Protein 4UYI (pdb70)

InterPro domains:
  IPR000210 BTB/POZ domain [PF00651] (684-789)
  IPR000210 BTB/POZ domain [PS50097] (691-764)
  IPR000210 BTB/POZ domain [SM00225] (691-794)
  IPR006642 Rad18, zinc finger UBZ4-type [PS51908] (293-323)
  IPR006642 Rad18, zinc finger UBZ4-type [PS51908] (333-361)
  IPR011333 SKP1/BTB/POZ domain superfamily [G3DSA:3.30.710.10] (665-796)
  IPR011333 SKP1/BTB/POZ domain superfamily [SSF54695] (678-788)
  IPR018574 Structure-specific endonuclease subunit Slx4, HTH domain [PF09494] (1754-1810)

CATH classification: 3.30.710.10

GO terms:
  GO:0005515 protein binding (F, IPI)
  GO:0072429 response to intra-S DNA damage checkpoint signaling (P, IMP)
  GO:0008047 enzyme activator activity (F, IDA)
  GO:0000781 chromosome, telomeric region (C, IDA)
  GO:0000785 chromatin (C, IDA)
  GO:0033557 Slx1-Slx4 complex (C, IDA)
  GO:0048476 Holliday junction resolvase complex (C, IDA)
  GO:0070522 ERCC4-ERCC1 complex (C, IDA)
  GO:0010792 DNA double-strand break processing involved in repair via single-strand annealing (P, IMP)
  GO:0006281 DNA repair (P, IMP)
  GO:0006289 nucleotide-excision repair (P, IMP)
  GO:0000724 double-strand break repair via homologous recombination (P, IMP)
  GO:0005654 nucleoplasm (C, TAS)
  GO:0033557 Slx1-Slx4 complex (C, TAS)
  GO:1904357 negative regulation of t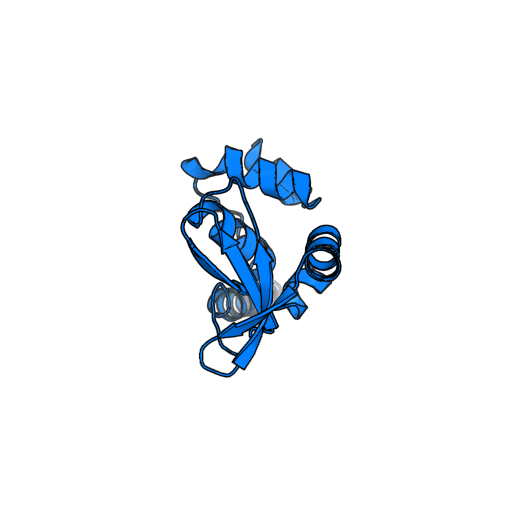elomere maintenance via telomere lengthening (P, IMP)
  GO:0090656 t-circle formation (P, IMP)
  GO:0061820 telomeric D-loop disassembly (P, IMP)
  GO:0005654 nucleoplasm (C, IDA)
  GO:0000228 nuclear chromosome (C, IDA)
  GO:0032206 positive regulation of telomere maintenance (P, IDA)

Organism: Homo sapiens (NCBI:txid9606)

Foldseek 3Di:
DVVVVVVVVVVVLVVQLVVLLVCWQPQVQFQEWEAEPVRDIGTDHLVLCVVQFVQVNVQQVVAWDWDADPNDIHTYHYDYPADPVLVSVLRSCSRRVDLPDDLVNLVVVLVVCVNGVVVVSVVSSVD

B-factor: mean 41.36, std 14.05, range [18.72, 96.84]

Solvent-accessible surface area: 7602 Å² total; per-residue (Å²): 171,139,171,121,67,71,37,175,71,108,96,70,100,33,102,83,53,64,96,89,20,69,51,9,46,41,82,122,139,26,64,0,4,2,46,4,106,81,42,94,38,5,49,0,15,67,152,17,0,161,67,107,1,100,72,2,18,92,49,0,89,104,103,15,85,71,15,116,46,139,69,100,114,17,36,48,0,100,16,39,144,15,47,21,56,0,1,101,27,4,4,53,18,3,13,14,54,70,77,65,39,63,117,79,30,30,92,50,0,22,72,12,0,113,124,7,46,16,71,104,4,16,103,40,18,128,122

Sequence (127 aa):
LYFQSMGRTLLSLGLLVADFGAMVNNPHLSDVQFQTDSGEVLYAHKFVLYARCPLLIQYVNNEGFSAIEDGVETQRVLLGDVSTEAARTFLHYLYTADTGLPPGLSSELSSLAHRFGVSELVHLCEQ

Secondary structure (DSSP, 8-state):
-HHHHHHHHHHHHHHHHHHHHTTTT--TT--EEEE-TTS-EEEE-HHHHHHH-HHHHHHHHHH-EEEEETTEEEEEEE--SS-HHHHHHHHHHHHH------GGGHHHHHHHHHHTT-HHHHHHHH-

Structure (mmCIF, N/CA/C/O backbone):
data_4UYI
#
_entry.id   4UYI
#
_cell.length_a   142.490
_cell.length_b   142.490
_cell.length_c   50.930
_cell.angle_alpha   90.00
_cell.angle_beta   90.00
_cell.angle_gamma   120.00
#
_symmetry.space_group_name_H-M   'H 3 2'
#
loop_
_entity.id
_entity.type
_entity.pdbx_description
1 polymer 'STRUCTURE-SPECIFIC ENDONUCLEASE SUBUNIT SLX4'
2 water water
#
loop_
_atom_site.group_PDB
_atom_site.id
_atom_site.type_symbol
_atom_site.label_atom_id
_atom_site.label_alt_id
_atom_site.label_comp_id
_atom_site.label_asym_id
_atom_site.label_entity_id
_atom_site.label_seq_id
_atom_site.pdbx_PDB_ins_code
_atom_site.Cartn_x
_atom_site.Cartn_y
_atom_site.Cartn_z
_atom_site.occupancy
_atom_site.B_iso_or_equiv
_atom_site.auth_seq_id
_atom_site.auth_comp_id
_atom_site.auth_asym_id
_atom_site.auth_atom_id
_atom_site.pdbx_PDB_model_num
ATOM 1 N N . LEU A 1 18 ? -9.885 78.233 -2.607 1.00 64.61 662 LEU A N 1
ATOM 2 C CA . LEU A 1 18 ? -10.085 77.530 -1.341 1.00 54.91 662 LEU A CA 1
ATOM 3 C C . LEU A 1 18 ? -8.846 77.622 -0.453 1.00 42.14 662 LEU A C 1
ATOM 4 O O . LEU A 1 18 ? -8.374 76.604 0.092 1.00 38.43 662 LEU A O 1
ATOM 19 N N . TYR A 1 19 ? -8.328 78.833 -0.308 1.00 37.83 663 TYR A N 1
ATOM 20 C CA . TYR A 1 19 ? -7.110 79.052 0.453 1.00 38.53 663 TYR A CA 1
ATOM 21 C C . TYR A 1 19 ? -7.158 78.444 1.852 1.00 38.45 663 TYR A C 1
ATOM 22 O O . TYR A 1 19 ? -6.224 77.760 2.252 1.00 31.76 663 TYR A O 1
ATOM 40 N N . PHE A 1 20 ? -8.227 78.689 2.603 1.00 27.34 664 PHE A N 1
ATOM 41 C CA . PHE A 1 20 ? -8.257 78.226 3.984 1.00 27.69 664 PHE A CA 1
ATOM 42 C C . PHE A 1 20 ? -8.328 76.710 4.080 1.00 28.91 664 PHE A C 1
ATOM 43 O O . PHE A 1 20 ? -7.696 76.118 4.958 1.00 27.34 664 PHE A O 1
ATOM 60 N N . GLN A 1 21 ? -9.083 76.069 3.204 1.00 27.94 665 GLN A N 1
ATOM 61 C CA . GLN A 1 21 ? -9.142 74.617 3.230 1.00 28.97 665 GLN A CA 1
ATOM 62 C C . GLN A 1 21 ? -7.772 74.070 2.858 1.00 30.17 665 GLN A C 1
ATOM 63 O O . GLN A 1 21 ? -7.268 73.132 3.486 1.00 32.87 665 GLN A O 1
ATOM 77 N N . SER A 1 22 ? -7.170 74.677 1.850 1.00 30.17 666 SER A N 1
ATOM 78 C CA . SER A 1 22 ? -5.909 74.215 1.306 1.00 36.64 666 SER A CA 1
ATOM 79 C C . SER A 1 22 ? -4.748 74.406 2.293 1.00 38.63 666 SER A C 1
ATOM 80 O O . SER A 1 22 ? -3.992 73.456 2.576 1.00 33.20 666 SER A O 1
ATOM 88 N N . MET A 1 23 ? -4.598 75.607 2.844 1.00 25.63 667 MET A N 1
ATOM 89 C CA . MET A 1 23 ? -3.554 75.832 3.856 1.00 25.34 667 MET A CA 1
ATOM 90 C C . MET A 1 23 ? -3.825 75.021 5.108 1.00 26.83 667 MET A C 1
ATOM 91 O O . MET A 1 23 ? -2.886 74.505 5.757 1.00 28.57 667 MET A O 1
ATOM 105 N N . GLY A 1 24 ? -5.101 74.859 5.460 1.00 24.92 668 GLY A N 1
ATOM 106 C CA . GLY A 1 24 ? -5.436 74.034 6.603 1.00 25.22 668 GLY A CA 1
ATOM 107 C C . GLY A 1 24 ? -4.969 72.587 6.453 1.00 29.43 668 GLY A C 1
ATOM 108 O O . GLY A 1 24 ? -4.357 72.000 7.383 1.00 25.77 668 GLY A O 1
ATOM 112 N N . ARG A 1 25 ? -5.285 71.998 5.304 1.00 29.34 669 ARG A N 1
ATOM 113 C CA . ARG A 1 25 ? -4.836 70.636 4.993 1.00 34.80 669 ARG A CA 1
ATOM 114 C C . ARG A 1 25 ? -3.307 70.537 5.016 1.00 31.89 669 ARG A C 1
ATOM 115 O O . ARG A 1 25 ? -2.739 69.577 5.568 1.00 31.65 669 ARG A O 1
ATOM 136 N N . THR A 1 26 ? -2.650 71.519 4.420 1.00 26.79 670 THR A N 1
ATOM 137 C CA . THR A 1 26 ? -1.186 71.598 4.397 1.00 35.37 670 THR A CA 1
ATOM 138 C C . THR A 1 26 ? -0.552 71.618 5.800 1.00 38.36 670 THR A C 1
ATOM 139 O O . THR A 1 26 ? 0.371 70.838 6.099 1.00 29.22 670 THR A O 1
ATOM 150 N N . LEU A 1 27 ? -1.034 72.502 6.668 1.00 25.97 671 LEU A N 1
ATOM 151 C CA . LEU A 1 27 ? -0.478 72.595 8.012 1.00 29.70 671 LEU A CA 1
ATOM 152 C C . LEU A 1 27 ? -0.798 71.343 8.792 1.00 29.44 671 LEU A C 1
ATOM 153 O O . LEU A 1 27 ? 0.010 70.870 9.599 1.00 30.28 671 LEU A O 1
ATOM 169 N N . LEU A 1 28 ? -1.973 70.771 8.556 1.00 24.34 672 LEU A N 1
ATOM 170 C CA . LEU A 1 28 ? -2.351 69.613 9.315 1.00 27.90 672 LEU A CA 1
ATOM 171 C C . LEU A 1 28 ? -1.454 68.411 8.949 1.00 32.19 672 LEU A C 1
ATOM 172 O O . LEU A 1 28 ? -0.956 67.684 9.832 1.00 29.57 672 LEU A O 1
ATOM 188 N N . SER A 1 29 ? -1.289 68.200 7.653 1.00 26.57 673 SER A N 1
ATOM 189 C CA . SER A 1 29 ? -0.397 67.135 7.168 1.00 24.96 673 SER A CA 1
ATOM 190 C C . SER A 1 29 ? 1.006 67.284 7.737 1.00 28.01 673 SER A C 1
ATOM 191 O O . SER A 1 29 ? 1.589 66.298 8.225 1.00 29.81 673 SER A O 1
ATOM 199 N N . LEU A 1 30 ? 1.544 68.507 7.708 1.00 25.34 674 LEU A N 1
ATOM 200 C CA . LEU A 1 30 ? 2.907 68.754 8.210 1.00 27.83 674 LEU A CA 1
ATOM 201 C C . LEU A 1 30 ? 2.983 68.503 9.720 1.00 33.45 674 LEU A C 1
ATOM 202 O O . LEU A 1 30 ? 3.963 67.929 10.244 1.00 27.76 674 LEU A O 1
ATOM 218 N N . GLY A 1 31 ? 1.930 68.873 10.437 1.00 27.30 675 GLY A N 1
ATOM 219 C CA . GLY A 1 31 ? 1.869 68.629 11.863 1.00 30.76 675 GLY A CA 1
ATOM 220 C C . GLY A 1 31 ? 1.892 67.138 12.191 1.00 34.07 675 GLY A C 1
ATOM 221 O O . GLY A 1 31 ? 2.500 66.706 13.164 1.00 30.41 675 GLY A O 1
ATOM 225 N N . LEU A 1 32 ? 1.189 66.345 11.405 1.00 28.59 676 LEU A N 1
ATOM 226 C CA . LEU A 1 32 ? 1.188 64.894 11.610 1.00 27.43 676 LEU A CA 1
ATOM 227 C C . LEU A 1 32 ? 2.595 64.327 11.350 1.00 27.40 676 LEU A C 1
ATOM 228 O O . LEU A 1 32 ? 3.086 63.472 12.089 1.00 28.06 676 LEU A O 1
ATOM 244 N N . LEU A 1 33 ? 3.217 64.813 10.293 1.00 25.93 677 LEU A N 1
ATOM 245 C CA . LEU A 1 33 ? 4.549 64.346 9.917 1.00 23.25 677 LEU A CA 1
ATOM 246 C C . LEU A 1 33 ? 5.521 64.594 11.056 1.00 32.12 677 LEU A C 1
ATOM 247 O O . LEU A 1 33 ? 6.283 63.686 11.432 1.00 26.11 677 LEU A O 1
ATOM 263 N N . VAL A 1 34 ? 5.497 65.797 11.634 1.00 26.31 678 VAL A N 1
ATOM 264 C CA . VAL A 1 34 ? 6.479 66.090 12.693 1.00 25.01 678 VAL A CA 1
ATOM 265 C C . VAL A 1 34 ? 6.205 65.331 13.966 1.00 25.70 678 VAL A C 1
ATOM 266 O O . VAL A 1 34 ? 7.147 64.979 14.693 1.00 27.96 678 VAL A O 1
ATOM 279 N N . ALA A 1 35 ? 4.934 65.070 14.260 1.00 26.60 679 ALA A N 1
ATOM 280 C CA . ALA A 1 35 ? 4.596 64.239 15.389 1.00 25.82 679 ALA A CA 1
ATOM 281 C C . ALA A 1 35 ? 5.042 62.795 15.142 1.00 26.40 679 ALA A C 1
ATOM 282 O O . ALA A 1 35 ? 5.523 62.133 16.052 1.00 25.42 679 ALA A O 1
ATOM 289 N N . ASP A 1 36 ? 4.866 62.316 13.922 1.00 22.97 680 ASP A N 1
ATOM 290 C CA . ASP A 1 36 ? 5.241 60.937 13.595 1.00 25.38 680 ASP A CA 1
ATOM 291 C C . ASP A 1 36 ? 6.752 60.738 13.736 1.00 26.74 680 ASP A C 1
ATOM 292 O O . ASP A 1 36 ? 7.194 59.745 14.326 1.00 26.28 680 ASP A O 1
ATOM 301 N N . PHE A 1 37 ? 7.547 61.676 13.217 1.00 23.79 681 PHE A N 1
ATOM 302 C CA . PHE A 1 37 ? 9.006 61.530 13.303 1.00 25.13 681 PHE A CA 1
ATOM 303 C C . PHE A 1 37 ? 9.505 61.827 14.719 1.00 31.03 681 PHE A C 1
ATOM 304 O O . PHE A 1 37 ? 10.518 61.260 15.172 1.00 26.42 681 PHE A O 1
ATOM 321 N N . GLY A 1 38 ? 8.771 62.669 15.448 1.00 27.09 682 GLY A N 1
ATOM 322 C CA . GLY A 1 38 ? 9.112 62.950 16.828 1.00 25.88 682 GLY A CA 1
ATOM 323 C C . GLY A 1 38 ? 9.042 61.705 17.685 1.00 24.92 682 GLY A C 1
ATOM 324 O O . GLY A 1 38 ? 9.841 61.528 18.614 1.00 26.56 682 GLY A O 1
ATOM 328 N N . ALA A 1 39 ? 8.126 60.812 17.347 1.00 22.43 683 ALA A N 1
ATOM 329 C CA . ALA A 1 39 ? 7.956 59.592 18.114 1.00 23.83 683 ALA A CA 1
ATOM 330 C C . ALA A 1 39 ? 9.146 58.652 17.894 1.00 28.58 683 ALA A C 1
ATOM 331 O O . ALA A 1 39 ? 9.248 57.652 18.584 1.00 26.52 683 ALA A O 1
ATOM 338 N N . MET A 1 40 ? 10.020 58.971 16.951 1.00 25.43 684 MET A N 1
ATOM 339 C CA . MET A 1 40 ? 11.179 58.106 16.664 1.00 26.87 684 MET A CA 1
ATOM 340 C C . MET A 1 40 ? 12.409 58.605 17.374 1.00 28.26 684 MET A C 1
ATOM 341 O O . MET A 1 40 ? 13.458 57.935 17.379 1.00 22.80 684 MET A O 1
ATOM 355 N N . VAL A 1 41 ? 12.314 59.775 18.009 1.00 22.16 685 VAL A N 1
ATOM 356 C CA . VAL A 1 41 ? 13.489 60.292 18.724 1.00 22.24 685 VAL A CA 1
ATOM 357 C C . VAL A 1 41 ? 13.803 59.384 19.936 1.00 21.22 685 VAL A C 1
ATOM 358 O O . VAL A 1 41 ? 12.938 59.098 20.777 1.00 23.98 685 VAL A O 1
ATOM 371 N N . ASN A 1 42 ? 15.042 58.918 19.982 1.00 25.87 686 ASN A N 1
ATOM 372 C CA . ASN A 1 42 ? 15.516 57.993 21.013 1.00 25.44 686 ASN A CA 1
ATOM 373 C C . ASN A 1 42 ? 14.706 56.727 21.058 1.00 26.50 686 ASN A C 1
ATOM 374 O O . ASN A 1 42 ? 14.533 56.122 22.119 1.00 29.28 686 ASN A O 1
ATOM 385 N N . ASN A 1 43 ? 14.207 56.320 19.896 1.00 23.77 687 ASN A N 1
ATOM 386 C CA . ASN A 1 43 ? 13.372 55.141 19.785 1.00 23.00 687 ASN A CA 1
ATOM 387 C C . ASN A 1 43 ? 14.245 53.997 19.259 1.00 23.92 687 ASN A C 1
ATOM 388 O O . ASN A 1 43 ? 14.817 54.115 18.167 1.00 22.74 687 ASN A O 1
ATOM 399 N N . PRO A 1 44 ? 14.405 52.930 20.057 1.00 28.88 688 PRO A N 1
ATOM 400 C CA . PRO A 1 44 ? 15.293 51.854 19.604 1.00 23.79 688 PRO A CA 1
ATOM 401 C C . PRO A 1 44 ? 14.776 51.062 18.404 1.00 24.18 688 PRO A C 1
ATOM 402 O O . PRO A 1 44 ? 15.558 50.355 17.727 1.00 22.44 688 PRO A O 1
ATOM 413 N N . HIS A 1 45 ? 13.496 51.198 18.086 1.00 25.48 689 HIS A N 1
ATOM 414 C CA . HIS A 1 45 ? 12.961 50.455 16.945 1.00 27.57 689 HIS A CA 1
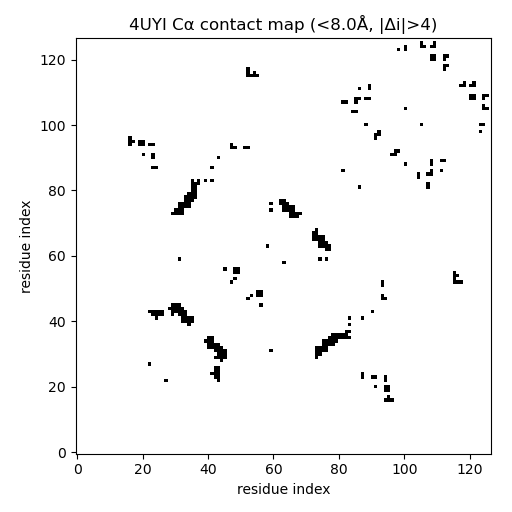ATOM 415 C C . HIS A 1 45 ? 13.547 50.946 15.617 1.00 27.61 689 HIS A C 1
ATOM 416 O O . HIS A 1 45 ? 13.573 52.151 15.331 1.00 23.50 689 HIS A O 1
ATOM 429 N N . LEU A 1 46 ? 14.059 49.998 14.825 1.00 24.01 690 LEU A N 1
ATOM 430 C CA . LEU A 1 46 ? 14.791 50.269 13.589 1.00 24.30 690 LEU A CA 1
ATOM 431 C C . LEU A 1 46 ? 16.059 51.143 13.766 1.00 21.36 690 LEU A C 1
ATOM 432 O O . LEU A 1 46 ? 16.630 51.592 12.773 1.00 23.56 690 LEU A O 1
ATOM 448 N N . SER A 1 47 ? 16.555 51.284 14.994 1.00 22.05 691 SER A N 1
ATOM 449 C CA . SER A 1 47 ? 17.7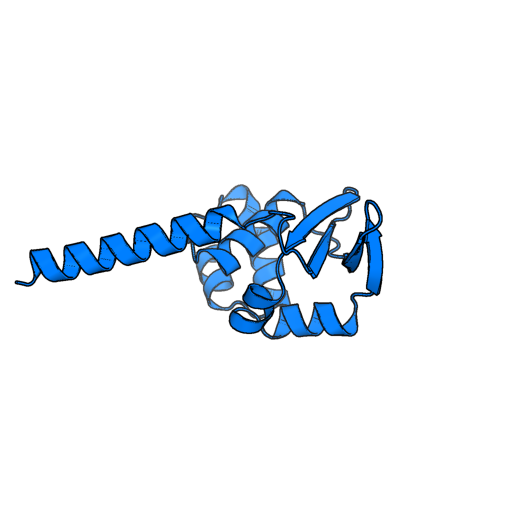61 52.062 15.250 1.00 22.04 691 SER A CA 1
ATOM 450 C C . SER A 1 47 ? 18.996 51.276 14.786 1.00 28.78 691 SER A C 1
ATOM 451 O O . SER A 1 47 ? 19.171 50.098 15.134 1.00 24.15 691 SER A O 1
ATOM 459 N N . ASP A 1 48 ? 19.816 51.942 14.000 1.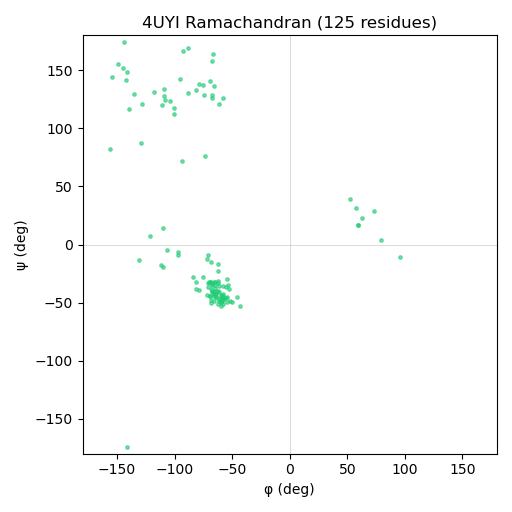00 23.56 692 ASP A N 1
ATOM 460 C CA . ASP A 1 48 ? 21.023 51.373 13.437 1.00 26.90 692 ASP A CA 1
ATOM 461 C C . ASP A 1 48 ? 22.250 52.180 13.866 1.00 26.85 692 ASP A C 1
ATOM 462 O O . ASP A 1 48 ? 23.373 51.963 13.366 1.00 23.53 692 ASP A O 1
ATOM 471 N N . VAL A 1 49 ? 22.034 53.119 14.769 1.00 21.52 693 VAL A N 1
ATOM 472 C CA . VAL A 1 49 ? 23.117 53.943 15.314 1.00 26.14 693 VAL A CA 1
ATOM 473 C C . VAL A 1 49 ? 22.697 54.429 16.691 1.00 24.39 693 VAL A C 1
ATOM 474 O O . VAL A 1 49 ? 21.522 54.631 16.980 1.00 23.47 693 VAL A O 1
ATOM 487 N N . GLN A 1 50 ? 23.648 54.531 17.603 1.00 24.99 694 GLN A N 1
ATOM 488 C CA . GLN A 1 50 ? 23.367 55.105 18.902 1.00 25.04 694 GLN A CA 1
ATOM 489 C C . GLN A 1 50 ? 24.567 55.888 19.406 1.00 26.45 694 GLN A C 1
ATOM 490 O O . GLN A 1 50 ? 25.721 55.643 19.009 1.00 29.80 694 GLN A O 1
ATOM 504 N N . PHE A 1 51 ? 24.243 56.876 20.225 1.00 27.83 695 PHE A N 1
ATOM 505 C CA . PHE A 1 51 ? 25.204 57.785 20.804 1.00 29.11 695 PHE A CA 1
ATOM 506 C C . PHE A 1 51 ? 25.353 57.506 22.289 1.00 25.64 695 PHE A C 1
ATOM 507 O O . PHE A 1 51 ? 24.372 57.442 23.026 1.00 29.80 695 PHE A O 1
ATOM 524 N N . GLN A 1 52 ? 26.596 57.332 22.724 1.00 36.02 696 GLN A N 1
ATOM 525 C CA . GLN A 1 52 ? 26.861 57.267 24.144 1.00 35.64 696 GLN A CA 1
ATOM 526 C C . GLN A 1 52 ? 27.466 58.547 24.669 1.00 22.22 696 GLN A C 1
ATOM 527 O O . GLN A 1 52 ? 28.518 59.001 24.205 1.00 29.88 696 GLN A O 1
ATOM 541 N N . THR A 1 53 ? 26.781 59.104 25.656 1.00 28.82 697 THR A N 1
ATOM 542 C CA . THR A 1 53 ? 27.213 60.334 26.290 1.00 31.98 697 THR A CA 1
ATOM 543 C C . THR A 1 53 ? 28.076 59.985 27.504 1.00 41.46 697 THR A C 1
ATOM 544 O O . THR A 1 53 ? 28.081 58.835 27.959 1.00 30.81 697 THR A O 1
ATOM 555 N N . ASP A 1 54 ? 28.771 60.989 28.026 1.00 40.86 698 ASP A N 1
ATOM 556 C CA . ASP A 1 54 ? 29.715 60.804 29.117 1.00 44.97 698 ASP A CA 1
ATOM 557 C C . ASP A 1 54 ? 29.055 60.291 30.388 1.00 41.21 698 ASP A C 1
ATOM 558 O O . ASP A 1 54 ? 29.715 59.681 31.220 1.00 46.90 698 ASP A O 1
ATOM 567 N N . SER A 1 55 ? 27.760 60.515 30.539 1.00 33.65 699 SER A N 1
ATOM 568 C CA . SER A 1 55 ? 27.021 59.976 31.678 1.00 39.60 699 SER A CA 1
ATOM 569 C C . SER A 1 55 ? 26.817 58.453 31.591 1.00 35.47 699 SER A C 1
ATOM 570 O O . SER A 1 55 ? 26.358 57.824 32.546 1.00 43.51 699 SER A O 1
ATOM 578 N N . GLY A 1 56 ? 27.098 57.890 30.417 1.00 36.69 700 GLY A N 1
ATOM 579 C CA . GLY A 1 56 ? 26.870 56.477 30.153 1.00 36.05 700 GLY A CA 1
ATOM 580 C C . GLY A 1 56 ? 25.538 56.223 29.476 1.00 35.58 700 GLY A C 1
ATOM 581 O O . GLY A 1 56 ? 25.258 55.122 29.008 1.00 28.79 700 GLY A O 1
ATOM 585 N N . GLU A 1 57 ? 24.695 57.252 29.431 1.00 31.70 701 GLU A N 1
ATOM 586 C CA . GLU A 1 57 ? 23.390 57.100 28.818 1.00 33.37 701 GLU A CA 1
ATOM 587 C C . GLU A 1 57 ? 23.550 56.934 27.312 1.00 27.19 701 GLU A C 1
ATOM 588 O O . GLU A 1 57 ? 24.407 57.566 26.689 1.00 30.57 701 GLU A O 1
ATOM 600 N N . VAL A 1 58 ? 22.728 56.054 26.743 1.00 32.51 702 VAL A N 1
ATOM 601 C CA . VAL A 1 58 ? 22.746 55.806 25.307 1.00 32.63 702 VAL A CA 1
ATOM 602 C C . VAL A 1 58 ? 21.475 56.381 24.671 1.00 29.21 702 VAL A C 1
ATOM 603 O O . VAL A 1 58 ? 20.362 56.229 25.196 1.00 33.93 702 VAL A O 1
ATOM 616 N N . LEU A 1 59 ? 21.682 57.086 23.569 1.00 27.89 703 LEU A N 1
ATOM 617 C CA . LEU A 1 59 ? 20.592 57.648 22.788 1.00 27.33 703 LEU A CA 1
ATOM 618 C C . LEU A 1 59 ? 20.477 56.925 21.436 1.00 24.55 703 LEU A C 1
ATOM 619 O O . LEU A 1 59 ? 21.420 56.921 20.637 1.00 31.25 703 LEU A O 1
ATOM 635 N N . TYR A 1 60 ? 19.318 56.322 21.188 1.00 25.91 704 TYR A N 1
ATOM 636 C CA . TYR A 1 60 ? 19.058 55.603 19.943 1.00 24.12 704 TYR A CA 1
ATOM 637 C C . TYR A 1 60 ? 18.811 56.581 18.840 1.00 28.27 704 TYR A C 1
ATOM 638 O O . TYR A 1 60 ? 18.099 57.579 19.057 1.00 26.82 704 TYR A O 1
ATOM 656 N N . ALA A 1 61 ? 19.388 56.315 17.674 1.00 21.78 705 ALA A N 1
ATOM 657 C CA . ALA A 1 61 ? 19.073 57.138 16.496 1.00 22.58 705 ALA A CA 1
ATOM 658 C C . ALA A 1 61 ? 18.987 56.293 15.239 1.00 29.62 705 ALA A C 1
ATOM 659 O O . ALA A 1 61 ? 19.070 55.050 15.288 1.00 24.13 705 ALA A O 1
ATOM 666 N N . HIS A 1 62 ? 18.825 56.971 14.108 1.00 22.64 706 HIS A N 1
ATOM 667 C CA . HIS A 1 62 ? 18.518 56.325 12.833 1.00 20.79 706 HIS A CA 1
ATOM 668 C C . HIS A 1 62 ? 19.290 56.982 11.759 1.00 27.06 706 HIS A C 1
ATOM 669 O O . HIS A 1 62 ? 19.110 58.168 11.519 1.00 22.29 706 HIS A O 1
ATOM 682 N N . LYS A 1 63 ? 20.187 56.235 11.111 1.00 19.49 707 LYS A N 1
ATOM 683 C CA . LYS A 1 63 ? 21.053 56.800 10.087 1.00 21.34 707 LYS A CA 1
ATOM 684 C C . LYS A 1 63 ? 20.277 57.533 8.997 1.00 20.24 707 LYS A C 1
ATOM 685 O O . LYS A 1 63 ? 20.778 58.494 8.455 1.00 23.13 707 LYS A O 1
ATOM 704 N N . PHE A 1 64 ? 19.094 57.032 8.659 1.00 20.17 708 PHE A N 1
ATOM 705 C CA . PHE A 1 64 ? 18.205 57.720 7.712 1.00 21.67 708 PHE A CA 1
ATOM 706 C C . PHE A 1 64 ? 18.148 59.236 7.998 1.00 20.82 708 PHE A C 1
ATOM 707 O O . PHE A 1 64 ? 18.373 60.066 7.105 1.00 22.97 708 PHE A O 1
ATOM 724 N N . VAL A 1 65 ? 17.843 59.593 9.242 1.00 24.29 709 VAL A N 1
ATOM 725 C CA . VAL A 1 65 ? 17.657 60.999 9.597 1.00 22.48 709 VAL A CA 1
ATOM 726 C C . VAL A 1 65 ? 18.964 61.743 9.538 1.00 23.97 709 VAL A C 1
ATOM 727 O O . VAL A 1 65 ? 19.075 62.846 8.967 1.00 24.50 709 VAL A O 1
ATOM 740 N N . LEU A 1 66 ? 19.995 61.107 10.094 1.00 25.69 710 LEU A N 1
ATOM 741 C CA . LEU A 1 66 ? 21.290 61.759 10.211 1.00 23.69 710 LEU A CA 1
ATOM 742 C C . LEU A 1 66 ? 21.904 62.062 8.847 1.00 23.56 710 LEU A C 1
ATOM 743 O O . LEU A 1 66 ? 22.443 63.163 8.634 1.00 26.48 710 LEU A O 1
ATOM 759 N N . TYR A 1 67 ? 21.798 61.101 7.916 1.00 22.47 711 TYR A N 1
ATOM 760 C CA . TYR A 1 67 ? 22.278 61.271 6.560 1.00 21.78 711 TYR A CA 1
ATOM 761 C C . TYR A 1 67 ? 21.486 62.376 5.845 1.00 25.03 711 TYR A C 1
ATOM 762 O O . TYR A 1 67 ? 22.066 63.241 5.197 1.00 27.42 711 TYR A O 1
ATOM 780 N N . ALA A 1 68 ? 20.168 62.339 5.996 1.00 23.82 712 ALA A N 1
ATOM 781 C CA . ALA A 1 68 ? 19.313 63.253 5.253 1.00 24.10 712 ALA A CA 1
ATOM 782 C C . ALA A 1 68 ? 19.485 64.685 5.749 1.00 25.71 712 ALA A C 1
ATOM 783 O O . ALA A 1 68 ? 19.344 65.624 4.953 1.00 25.90 712 ALA A O 1
ATOM 790 N N . ARG A 1 69 ? 19.771 64.840 7.046 1.00 26.17 713 ARG A N 1
ATOM 791 C CA . ARG A 1 69 ? 19.661 66.141 7.731 1.00 29.17 713 ARG A CA 1
ATOM 792 C C . ARG A 1 69 ? 21.005 66.747 8.109 1.00 35.24 713 ARG A C 1
ATOM 793 O O . ARG A 1 69 ? 21.121 67.947 8.336 1.00 27.42 713 ARG A O 1
ATOM 814 N N . CYS A 1 70 ? 22.053 65.943 8.171 1.00 25.31 714 CYS A N 1
ATOM 815 C CA . CYS A 1 70 ? 23.279 66.443 8.801 1.00 27.50 714 CYS A CA 1
ATOM 816 C C . CYS A 1 70 ? 24.536 65.710 8.330 1.00 34.03 714 CYS A C 1
ATOM 817 O O . CYS A 1 70 ? 25.051 64.798 9.006 1.00 29.55 714 CYS A O 1
ATOM 825 N N . PRO A 1 71 ? 25.055 66.124 7.174 1.00 32.14 715 PRO A N 1
ATOM 826 C CA . PRO A 1 71 ? 26.211 65.464 6.554 1.00 34.76 715 PRO A CA 1
ATOM 827 C C . PRO A 1 71 ? 27.424 65.315 7.480 1.00 30.71 715 PRO A C 1
ATOM 828 O O . PRO A 1 71 ? 28.092 64.281 7.427 1.00 34.84 715 PRO A O 1
ATOM 839 N N . LEU A 1 72 ? 27.705 66.316 8.312 1.00 35.08 716 LEU A N 1
ATOM 840 C CA . LEU A 1 72 ? 28.875 66.234 9.179 1.00 34.82 716 LEU A CA 1
ATOM 841 C C . LEU A 1 72 ? 28.659 65.206 10.278 1.00 38.72 716 LEU A C 1
ATOM 842 O O . LEU A 1 72 ? 29.601 64.524 10.700 1.00 33.08 716 LEU A O 1
ATOM 858 N N . LEU A 1 73 ? 27.422 65.071 10.731 1.00 30.44 717 LEU A N 1
ATOM 859 C CA . LEU A 1 73 ? 27.153 64.088 11.774 1.00 33.51 717 LEU A CA 1
ATOM 860 C C . LEU A 1 73 ? 27.222 62.665 11.239 1.00 32.44 717 LEU A C 1
ATOM 861 O O . LEU A 1 73 ? 27.810 61.784 11.904 1.00 29.03 717 LEU A O 1
ATOM 877 N N . ILE A 1 74 ? 26.652 62.393 10.063 1.00 27.74 718 ILE A N 1
ATOM 878 C CA . ILE A 1 74 ? 26.707 61.019 9.558 1.00 29.57 718 ILE A CA 1
ATOM 879 C C . ILE A 1 74 ? 28.171 60.693 9.186 1.00 35.80 718 ILE A C 1
ATOM 880 O O . ILE A 1 74 ? 28.632 59.559 9.363 1.00 26.67 718 ILE A O 1
ATOM 896 N N . GLN A 1 75 ? 28.930 61.690 8.738 1.00 31.04 719 GLN A N 1
ATOM 897 C CA . GLN A 1 75 ? 30.340 61.454 8.457 1.00 31.00 719 GLN A CA 1
ATOM 898 C C . GLN A 1 75 ? 31.074 61.021 9.743 1.00 34.35 719 GLN A C 1
ATOM 899 O O . GLN A 1 75 ? 31.828 60.041 9.738 1.00 33.38 719 GLN A O 1
ATOM 913 N N . TYR A 1 76 ? 30.841 61.747 10.836 1.00 34.23 720 TYR A N 1
ATOM 914 C CA . TYR A 1 76 ? 31.419 61.402 12.155 1.00 32.99 720 TYR A CA 1
ATOM 915 C C . TYR A 1 76 ? 31.004 59.981 12.605 1.00 38.51 720 TYR A C 1
ATOM 916 O O . TYR A 1 76 ? 31.837 59.175 13.033 1.00 31.99 720 TYR A O 1
ATOM 934 N N . VAL A 1 77 ? 29.714 59.681 12.508 1.00 30.80 721 VAL A N 1
ATOM 935 C CA . VAL A 1 77 ? 29.220 58.319 12.731 1.00 25.07 721 VAL A CA 1
ATOM 936 C C . VAL A 1 77 ? 29.991 57.276 11.945 1.00 27.27 721 VAL A C 1
ATOM 937 O O . VAL A 1 77 ? 30.407 56.253 12.502 1.00 29.63 721 VAL A O 1
ATOM 950 N N . ASN A 1 78 ? 30.174 57.492 10.651 1.00 32.36 722 ASN A N 1
ATOM 951 C CA . ASN A 1 78 ? 30.822 56.487 9.811 1.00 32.31 722 ASN A CA 1
ATOM 952 C C . ASN A 1 78 ? 32.317 56.369 10.115 1.00 33.11 722 ASN A C 1
ATOM 953 O O . ASN A 1 78 ? 32.889 55.280 10.074 1.00 37.33 722 ASN A O 1
ATOM 964 N N . ASN A 1 79 ? 32.944 57.495 10.420 1.00 30.59 723 ASN A N 1
ATOM 965 C CA . ASN A 1 79 ? 34.392 57.508 10.692 1.00 35.60 723 ASN A CA 1
ATOM 966 C C . ASN A 1 79 ? 34.783 57.093 12.104 1.00 35.35 723 ASN A C 1
ATOM 967 O O . ASN A 1 79 ? 35.814 56.453 12.288 1.00 39.90 723 ASN A O 1
ATOM 978 N N . GLU A 1 80 ? 33.994 57.491 13.099 1.00 34.66 724 GLU A N 1
ATOM 979 C CA . GLU A 1 80 ? 34.394 57.352 14.492 1.00 41.78 724 GLU A CA 1
ATOM 980 C C . GLU A 1 80 ? 33.555 56.335 15.224 1.00 41.30 724 GLU A C 1
ATOM 981 O O . GLU A 1 80 ? 33.949 55.870 16.280 1.00 35.06 724 GLU A O 1
ATOM 993 N N . GLY A 1 81 ? 32.403 55.990 14.667 1.00 34.41 725 GLY A N 1
ATOM 994 C CA . GLY A 1 81 ? 31.562 54.956 15.234 1.00 32.96 725 GLY A CA 1
ATOM 995 C C . GLY A 1 81 ? 32.214 53.586 15.160 1.00 32.92 725 GLY A C 1
ATOM 996 O O . GLY A 1 81 ? 33.158 53.362 14.392 1.00 34.05 725 GLY A O 1
ATOM 1000 N N . PHE A 1 82 ? 31.687 52.656 15.937 1.00 29.34 726 PHE A N 1
ATOM 1001 C CA . PHE A 1 82 ? 32.212 51.297 15.960 1.00 33.04 726 PHE A CA 1
ATOM 1002 C C . PHE A 1 82 ? 31.130 50.278 16.251 1.00 34.36 726 PHE A C 1
ATOM 1003 O O . PHE A 1 82 ? 30.127 50.576 16.900 1.00 29.28 726 PHE A O 1
ATOM 1020 N N . SER A 1 83 ? 31.352 49.045 15.818 1.00 31.47 727 SER A N 1
ATOM 1021 C CA . SER A 1 83 ? 30.365 47.992 16.043 1.00 31.70 727 SER A CA 1
ATOM 1022 C C . SER A 1 83 ? 30.203 47.680 17.510 1.00 36.93 727 SER A C 1
ATOM 1023 O O . SER A 1 83 ? 31.187 47.600 18.246 1.00 40.79 727 SER A O 1
ATOM 1031 N N . ALA A 1 84 ? 28.956 47.520 17.945 1.00 29.66 728 ALA A N 1
ATOM 1032 C CA . ALA A 1 84 ? 28.648 47.148 19.322 1.00 31.30 728 ALA A CA 1
ATOM 1033 C C . ALA A 1 84 ? 27.484 46.181 19.329 1.00 33.81 728 ALA A C 1
ATOM 1034 O O . ALA A 1 84 ? 26.615 46.252 18.457 1.00 34.54 728 ALA A O 1
ATOM 1041 N N . ILE A 1 85 ? 27.466 45.265 20.297 1.00 32.59 729 ILE A N 1
ATOM 1042 C CA . ILE A 1 85 ? 26.322 44.373 20.469 1.00 32.32 729 ILE A CA 1
ATOM 1043 C C . ILE A 1 85 ? 25.562 44.764 21.724 1.00 35.81 729 ILE A C 1
ATOM 1044 O O . ILE A 1 85 ? 26.125 44.826 22.808 1.00 36.15 729 ILE A O 1
ATOM 1060 N N . GLU A 1 86 ? 24.269 45.029 21.563 1.00 31.24 730 GLU A N 1
ATOM 1061 C CA . GLU A 1 86 ? 23.393 45.384 22.671 1.00 34.15 730 GLU A CA 1
ATOM 1062 C C . GLU A 1 86 ? 22.173 44.484 22.644 1.00 39.14 730 GLU A C 1
ATOM 1063 O O . GLU A 1 86 ? 21.443 44.425 21.648 1.00 38.03 730 GLU A O 1
ATOM 1075 N N . ASP A 1 87 ? 21.968 43.747 23.734 1.00 41.73 731 ASP A N 1
ATOM 1076 C CA . ASP A 1 87 ? 20.882 42.771 23.811 1.00 44.66 731 ASP A CA 1
ATOM 1077 C C . ASP A 1 87 ? 20.903 41.804 22.619 1.00 42.12 731 ASP A C 1
ATOM 1078 O O . ASP A 1 87 ? 19.859 41.421 22.077 1.00 40.73 731 ASP A O 1
ATOM 1087 N N . GLY A 1 88 ? 22.107 41.405 22.216 1.00 34.85 732 GLY A N 1
ATOM 1088 C CA . GLY A 1 88 ? 22.258 40.433 21.157 1.00 34.68 732 GLY A CA 1
ATOM 1089 C C . GLY A 1 88 ? 22.100 41.013 19.763 1.00 37.13 732 GLY A C 1
ATOM 1090 O O . GLY A 1 88 ? 22.147 40.270 18.788 1.00 35.19 732 GLY A O 1
ATOM 1094 N N . VAL A 1 89 ? 21.926 42.330 19.656 1.00 31.92 733 VAL A N 1
ATOM 1095 C CA . VAL A 1 89 ? 21.735 42.974 18.353 1.00 32.25 733 VAL A CA 1
ATOM 1096 C C . VAL A 1 89 ? 22.837 43.969 18.046 1.00 31.91 733 VAL A C 1
ATOM 1097 O O . VAL A 1 89 ? 23.184 44.809 18.879 1.00 29.24 733 VAL A O 1
ATOM 1110 N N . GLU A 1 90 ? 23.389 43.861 16.839 1.00 31.17 734 GLU A N 1
ATOM 1111 C CA . GLU A 1 90 ? 24.499 44.719 16.420 1.00 31.11 734 GLU A CA 1
ATOM 1112 C C . GLU A 1 90 ? 24.022 46.098 15.996 1.00 31.02 734 GLU A C 1
ATOM 1113 O O . GLU A 1 90 ? 22.982 46.238 15.338 1.00 29.89 734 GLU A O 1
ATOM 1125 N N . THR A 1 91 ? 24.776 47.103 16.413 1.00 26.42 735 THR A N 1
ATOM 1126 C CA . THR A 1 91 ? 24.555 48.478 16.013 1.00 28.68 735 THR A CA 1
ATOM 1127 C C . THR A 1 91 ? 25.891 49.221 15.849 1.00 33.44 735 THR A C 1
ATOM 1128 O O . THR A 1 91 ? 26.984 48.665 16.103 1.00 29.77 735 THR A O 1
ATOM 1139 N N . GLN A 1 92 ? 25.811 50.464 15.376 1.00 27.17 736 GLN A N 1
ATOM 1140 C CA . GLN A 1 92 ? 26.966 51.339 15.320 1.00 28.31 736 GLN A CA 1
ATOM 1141 C C . GLN A 1 92 ? 26.886 52.287 16.507 1.00 33.71 736 GLN A C 1
ATOM 1142 O O . GLN A 1 92 ? 25.964 53.115 16.596 1.00 28.62 736 GLN A O 1
ATOM 1156 N N . ARG A 1 93 ? 27.823 52.133 17.451 1.00 24.99 737 ARG A N 1
ATOM 1157 C CA . ARG A 1 93 ? 27.876 53.015 18.624 1.00 27.17 737 ARG A CA 1
ATOM 1158 C C . ARG A 1 93 ? 28.867 54.125 18.354 1.00 23.77 737 ARG A C 1
ATOM 1159 O O . ARG A 1 93 ? 29.910 53.900 17.717 1.00 29.28 737 ARG A O 1
ATOM 1180 N N . VAL A 1 94 ? 28.533 55.319 18.831 1.00 25.31 738 VAL A N 1
ATOM 1181 C CA . VAL A 1 94 ? 29.354 56.495 18.615 1.00 27.19 738 VAL A CA 1
ATOM 1182 C C . VAL A 1 94 ? 29.450 57.223 19.939 1.00 25.64 738 VAL A C 1
ATOM 1183 O O . VAL A 1 94 ? 28.439 57.477 20.612 1.00 27.65 738 VAL A O 1
ATOM 1196 N N . LEU A 1 95 ? 30.676 57.545 20.347 1.00 30.35 739 LEU A N 1
ATOM 1197 C CA . LEU A 1 95 ? 30.872 58.294 21.573 1.00 27.37 739 LEU A CA 1
ATOM 1198 C C . LEU A 1 95 ? 30.640 59.767 21.261 1.00 30.50 739 LEU A C 1
ATOM 1199 O O . LEU A 1 95 ? 31.137 60.273 20.269 1.00 36.78 739 LEU A O 1
ATOM 1215 N N . LEU A 1 96 ? 29.861 60.424 22.106 1.00 34.60 740 LEU A N 1
ATOM 1216 C CA . LEU A 1 96 ? 29.515 61.829 21.928 1.00 38.03 740 LEU A CA 1
ATOM 1217 C C . LEU A 1 96 ? 29.820 62.548 23.246 1.00 32.64 740 LEU A C 1
ATOM 1218 O O . LEU A 1 96 ? 28.963 62.662 24.121 1.00 43.39 740 LEU A O 1
ATOM 1234 N N . GLY A 1 97 ? 31.058 62.992 23.395 1.00 43.15 741 GLY A N 1
ATOM 1235 C CA . GLY A 1 97 ? 31.547 63.443 24.689 1.00 44.32 741 GLY A CA 1
ATOM 1236 C C . GLY A 1 97 ? 31.290 64.911 24.955 1.00 54.21 741 GLY A C 1
ATOM 1237 O O . GLY A 1 97 ? 30.879 65.652 24.064 1.00 51.58 741 GLY A O 1
ATOM 1241 N N . ASP A 1 98 ? 31.517 65.319 26.198 1.00 49.73 742 ASP A N 1
ATOM 1242 C CA . ASP A 1 98 ? 31.459 66.727 26.588 1.00 58.90 742 ASP A CA 1
ATOM 1243 C C . ASP A 1 98 ? 30.068 67.364 26.419 1.00 52.59 742 ASP A C 1
ATOM 1244 O O . ASP A 1 98 ? 29.949 68.576 26.338 1.00 51.84 742 ASP A O 1
ATOM 1253 N N . VAL A 1 99 ? 29.011 66.559 26.408 1.00 48.84 743 VAL A N 1
ATOM 1254 C CA . VAL A 1 99 ? 27.673 67.117 26.276 1.00 45.44 743 VAL A CA 1
ATOM 1255 C C . VAL A 1 99 ? 26.691 66.362 27.143 1.00 40.87 743 VAL A C 1
ATOM 1256 O O . VAL A 1 99 ? 26.767 65.141 27.292 1.00 43.72 743 VAL A O 1
ATOM 1269 N N . SER A 1 100 ? 25.761 67.089 27.737 1.00 39.92 744 SER A N 1
ATOM 1270 C CA . SER A 1 100 ? 24.752 66.435 28.547 1.00 35.45 744 SER A CA 1
ATOM 1271 C C . SER A 1 100 ? 23.863 65.596 27.653 1.00 42.26 744 SER A C 1
ATOM 1272 O O . SER A 1 100 ? 23.754 65.822 26.446 1.00 40.59 744 SER A O 1
ATOM 1280 N N . THR A 1 101 ? 23.219 64.621 28.264 1.00 37.88 745 THR A N 1
ATOM 1281 C CA . THR A 1 101 ? 22.355 63.747 27.520 1.00 41.69 745 THR A CA 1
ATOM 1282 C C . THR A 1 101 ? 21.159 64.568 27.045 1.00 50.83 745 THR A C 1
ATOM 1283 O O . THR A 1 101 ? 20.646 64.328 25.955 1.00 34.85 745 THR A O 1
ATOM 1294 N N . GLU A 1 102 ? 20.738 65.547 27.852 1.00 36.49 746 GLU A N 1
ATOM 1295 C CA . GLU A 1 102 ? 19.532 66.329 27.547 1.00 38.26 746 GLU A CA 1
ATOM 1296 C C . GLU A 1 102 ? 19.795 67.181 26.315 1.00 33.63 746 GLU A C 1
ATOM 1297 O O . GLU A 1 102 ? 18.946 67.302 25.442 1.00 40.17 746 GLU A O 1
ATOM 1301 N N . ALA A 1 103 ? 20.979 67.756 26.236 1.00 33.21 747 ALA A N 1
ATOM 1302 C CA . ALA A 1 103 ? 21.384 68.534 25.079 1.00 35.05 747 ALA A CA 1
ATOM 1303 C C . ALA A 1 103 ? 21.511 67.666 23.828 1.00 48.90 747 ALA A C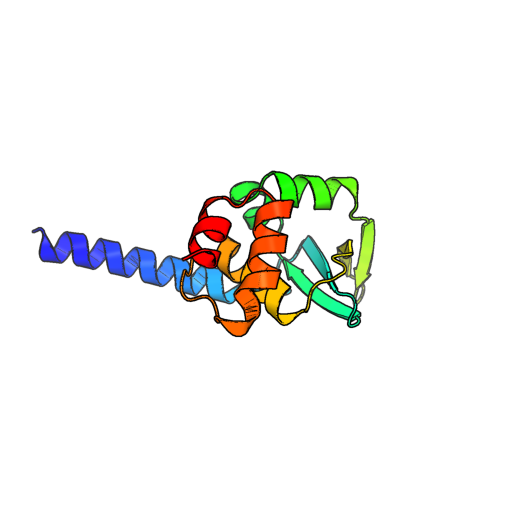 1
ATOM 1304 O O . ALA A 1 103 ? 21.076 68.062 22.748 1.00 31.21 747 ALA A O 1
ATOM 1311 N N . ALA A 1 104 ? 22.136 66.500 23.963 1.00 34.25 748 ALA A N 1
ATOM 1312 C CA . ALA A 1 104 ? 22.226 65.56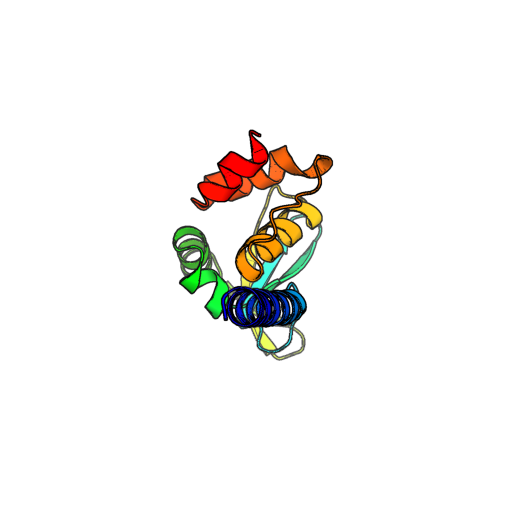8 22.831 1.00 34.16 748 ALA A CA 1
ATOM 1313 C C . ALA A 1 104 ? 20.837 65.170 22.348 1.00 27.89 748 ALA A C 1
ATOM 1314 O O . ALA A 1 104 ? 20.580 65.108 21.142 1.00 35.59 748 ALA A O 1
ATOM 1321 N N . ARG A 1 105 ? 19.935 64.891 23.280 1.00 27.07 749 ARG A N 1
ATOM 1322 C CA . ARG A 1 105 ? 18.614 64.434 22.931 1.00 26.62 749 ARG A CA 1
ATOM 1323 C C . ARG A 1 105 ? 17.856 65.528 22.195 1.00 39.30 749 ARG A C 1
ATOM 1324 O O . ARG A 1 105 ? 17.151 65.269 21.239 1.00 26.84 749 ARG A O 1
ATOM 1345 N N . THR A 1 106 ? 18.008 66.756 22.660 1.00 35.11 750 THR A N 1
ATOM 1346 C CA . THR A 1 106 ? 17.377 67.908 22.027 1.00 30.34 750 THR A CA 1
ATOM 1347 C C . THR A 1 106 ? 17.871 68.166 20.618 1.00 26.84 750 THR A C 1
ATOM 1348 O O . THR A 1 106 ? 17.072 68.535 19.742 1.00 32.20 750 THR A O 1
ATOM 1359 N N . PHE A 1 107 ? 19.177 68.012 20.402 1.00 24.65 751 PHE A N 1
ATOM 1360 C CA . PHE A 1 107 ? 19.805 68.114 19.098 1.00 27.56 751 PHE A CA 1
ATOM 1361 C C . PHE A 1 107 ? 19.202 67.078 18.136 1.00 30.42 751 PHE A C 1
ATOM 1362 O O . PHE A 1 107 ? 18.810 67.415 17.003 1.00 26.55 751 PHE A O 1
ATOM 1379 N N . LEU A 1 108 ? 19.093 65.832 18.591 1.00 26.37 752 LEU A N 1
ATOM 1380 C CA . LEU A 1 108 ? 18.444 64.813 17.755 1.00 26.27 752 LEU A CA 1
ATOM 1381 C C . LEU A 1 108 ? 16.993 65.173 17.478 1.00 23.19 752 LEU A C 1
ATOM 1382 O O . LEU A 1 108 ? 16.516 65.013 16.326 1.00 24.79 752 LEU A O 1
ATOM 1398 N N . HIS A 1 109 ? 16.293 65.678 18.495 1.00 27.42 753 HIS A N 1
ATOM 1399 C CA . HIS A 1 109 ? 14.901 66.078 18.328 1.00 28.83 753 HIS A CA 1
ATOM 1400 C C . HIS A 1 109 ? 14.785 67.115 17.215 1.00 28.92 753 HIS A C 1
ATOM 1401 O O . HIS A 1 109 ? 13.873 67.027 16.375 1.00 27.91 753 HIS A O 1
ATOM 1414 N N . TYR A 1 110 ? 15.666 68.105 17.222 1.00 27.30 754 TYR A N 1
ATOM 1415 C CA . TYR A 1 110 ? 15.701 69.072 16.112 1.00 31.46 754 TYR A CA 1
ATOM 1416 C C . TYR A 1 110 ? 15.935 68.405 14.724 1.00 34.89 754 TYR A C 1
ATOM 1417 O O . TYR A 1 110 ? 15.280 68.747 13.734 1.00 26.82 754 TYR A O 1
ATOM 1435 N N . LEU A 1 111 ? 16.841 67.440 14.628 1.00 24.91 755 LEU A N 1
ATOM 1436 C CA . LEU A 1 111 ? 17.087 66.809 13.335 1.00 23.71 755 LEU A CA 1
ATOM 1437 C C . LEU A 1 111 ? 15.847 66.034 12.890 1.00 18.72 755 LEU A C 1
ATOM 1438 O O . LEU A 1 111 ? 15.572 65.946 11.684 1.00 23.74 755 LEU A O 1
ATOM 1454 N N . TYR A 1 112 ? 15.095 65.491 13.840 1.00 23.19 756 TYR A N 1
ATOM 1455 C CA . TYR A 1 112 ? 13.962 64.649 13.494 1.00 27.08 756 TYR A CA 1
ATOM 1456 C C . TYR A 1 112 ? 12.718 65.451 13.212 1.00 27.45 756 TYR A C 1
ATOM 1457 O O . TYR A 1 112 ? 11.877 64.989 12.461 1.00 22.67 756 TYR A O 1
ATOM 1475 N N . THR A 1 113 ? 12.594 66.645 13.822 1.00 22.52 757 THR A N 1
ATOM 1476 C CA . THR A 1 113 ? 11.282 67.340 13.849 1.00 23.69 757 THR A CA 1
ATOM 1477 C C . THR A 1 113 ? 11.321 68.810 13.429 1.00 27.94 757 THR A C 1
ATOM 1478 O O . THR A 1 113 ? 10.254 69.391 13.186 1.00 27.78 757 THR A O 1
ATOM 1489 N N . ALA A 1 114 ? 12.523 69.368 13.362 1.00 25.05 758 ALA A N 1
ATOM 1490 C CA . ALA A 1 114 ? 12.780 70.810 13.108 1.00 32.89 758 ALA A CA 1
ATOM 1491 C C . ALA A 1 114 ? 12.143 71.732 14.153 1.00 34.13 758 ALA A C 1
ATOM 1492 O O . ALA A 1 114 ? 12.015 72.954 13.933 1.00 32.11 758 ALA A O 1
ATOM 1499 N N . ASP A 1 115 ? 11.764 71.167 15.289 1.00 33.37 759 ASP A N 1
ATOM 1500 C CA . ASP A 1 115 ? 11.161 71.947 16.396 1.00 35.57 759 ASP A CA 1
ATOM 1501 C C . ASP A 1 115 ? 12.096 73.057 16.848 1.00 37.38 759 ASP A C 1
ATOM 1502 O O . ASP A 1 115 ? 13.258 72.814 17.154 1.00 33.51 759 ASP A O 1
ATOM 1511 N N . THR A 1 116 ? 11.613 74.299 16.869 1.00 36.72 760 THR A N 1
ATOM 1512 C CA . THR A 1 116 ? 12.490 75.426 17.191 1.00 35.39 760 THR A CA 1
ATOM 1513 C C . THR A 1 116 ? 12.402 75.838 18.666 1.00 39.41 760 THR A C 1
ATOM 1514 O O . THR A 1 116 ? 13.177 76.692 19.119 1.00 39.70 760 THR A O 1
ATOM 1525 N N . GLY A 1 117 ? 11.446 75.266 19.386 1.00 41.61 761 GLY A N 1
ATOM 1526 C CA . GLY A 1 117 ? 11.279 75.526 20.807 1.00 54.25 761 GLY A CA 1
ATOM 1527 C C . GLY A 1 117 ? 12.345 74.866 21.670 1.00 52.56 761 GLY A C 1
ATOM 1528 O O . GLY A 1 117 ? 12.083 73.863 22.328 1.00 64.63 761 GLY A O 1
ATOM 1532 N N . LEU A 1 118 ? 13.541 75.442 21.673 1.00 58.14 762 LEU A N 1
ATOM 1533 C CA . LEU A 1 118 ? 14.687 74.872 22.376 1.00 64.74 762 LEU A CA 1
ATOM 1534 C C . LEU A 1 118 ? 14.755 75.356 23.835 1.00 70.09 762 LEU A C 1
ATOM 1535 O O . LEU A 1 118 ? 14.643 76.552 24.091 1.00 73.55 762 LEU A O 1
ATOM 1551 N N . PRO A 1 119 ? 14.921 74.427 24.805 1.00 71.52 763 PRO A N 1
ATOM 1552 C CA . PRO A 1 119 ? 14.981 74.891 26.203 1.00 62.41 763 PRO A CA 1
ATOM 1553 C C . PRO A 1 119 ? 16.156 75.844 26.447 1.00 71.94 763 PRO A C 1
ATOM 1554 O O . PRO A 1 119 ? 17.300 75.458 26.199 1.00 63.05 763 PRO A O 1
ATOM 1565 N N . PRO A 1 120 ? 15.880 77.086 26.904 1.00 85.18 764 PRO A N 1
ATOM 1566 C CA . PRO A 1 120 ? 16.945 78.101 27.015 1.00 80.70 764 PRO A CA 1
ATOM 1567 C C . PRO A 1 120 ? 18.151 77.654 27.846 1.00 72.78 764 PRO A C 1
ATOM 1568 O O . PRO A 1 120 ? 19.272 78.112 27.581 1.00 64.99 764 PRO A O 1
ATOM 1579 N N . GLY A 1 121 ? 17.925 76.774 28.824 1.00 65.43 765 GLY A N 1
ATOM 1580 C CA . GLY A 1 121 ? 19.006 76.259 29.644 1.00 58.61 765 GLY A CA 1
ATOM 1581 C C . GLY A 1 121 ? 20.054 75.472 28.867 1.00 64.08 765 GLY A C 1
ATOM 1582 O O . GLY A 1 121 ? 21.163 75.256 29.359 1.00 63.19 765 GLY A O 1
ATOM 1586 N N . LEU A 1 122 ? 19.712 75.060 27.647 1.00 61.02 766 LEU A N 1
ATOM 1587 C CA . LEU A 1 122 ? 20.553 74.152 26.861 1.00 58.12 766 LEU A CA 1
ATOM 1588 C C . LEU A 1 122 ? 21.269 74.843 25.712 1.00 54.39 766 LEU A C 1
ATOM 1589 O O . LEU A 1 122 ? 22.081 74.226 25.022 1.00 58.19 766 LEU A O 1
ATOM 1605 N N . SER A 1 123 ? 20.983 76.125 25.512 1.00 54.00 767 SER A N 1
ATOM 1606 C CA . SER A 1 123 ? 21.400 76.814 24.292 1.00 39.59 767 SER A CA 1
ATOM 1607 C C . SER A 1 123 ? 22.901 76.781 24.053 1.00 47.59 767 SER A C 1
ATOM 1608 O O . SER A 1 123 ? 23.365 76.703 22.908 1.00 51.06 767 SER A O 1
ATOM 1616 N N . SER A 1 124 ? 23.675 76.844 25.128 1.00 51.40 768 SER A N 1
ATOM 1617 C CA . SER A 1 124 ? 25.116 76.849 24.988 1.00 49.22 768 SER A CA 1
ATOM 1618 C C . SER A 1 124 ? 25.624 75.517 24.431 1.00 45.57 768 SER A C 1
ATOM 1619 O O . SER A 1 124 ? 26.434 75.479 23.505 1.00 49.23 768 SER A O 1
ATOM 1627 N N . GLU A 1 125 ? 25.154 74.434 25.027 1.00 47.33 769 GLU A N 1
ATOM 1628 C CA . GLU A 1 125 ? 25.476 73.091 24.556 1.00 55.87 769 GLU A CA 1
ATOM 1629 C C . GLU A 1 125 ? 25.013 72.869 23.118 1.00 44.50 769 GLU A C 1
ATOM 1630 O O . GLU A 1 125 ? 25.797 72.464 22.260 1.00 50.96 769 GLU A O 1
ATOM 1642 N N . LEU A 1 126 ? 23.736 73.153 22.871 1.00 47.28 770 LEU A N 1
ATOM 1643 C CA . LEU A 1 126 ? 23.158 72.993 21.545 1.00 39.88 770 LEU A CA 1
ATOM 1644 C C . LEU A 1 126 ? 23.967 73.751 20.543 1.00 41.87 770 LEU A C 1
ATOM 1645 O O . LEU A 1 126 ? 24.294 73.230 19.474 1.00 44.64 770 LEU A O 1
ATOM 1661 N N . SER A 1 127 ? 24.334 74.986 20.884 1.00 42.40 771 SER A N 1
ATOM 1662 C CA . SER A 1 127 ? 25.061 75.781 19.919 1.00 39.23 771 SER A CA 1
ATOM 1663 C C . SER A 1 127 ? 26.405 75.146 19.653 1.00 40.41 771 SER A C 1
ATOM 1664 O O . SER A 1 127 ? 26.936 75.226 18.541 1.00 51.57 771 SER A O 1
ATOM 1672 N N . SER A 1 128 ? 26.964 74.495 20.671 1.00 47.13 772 SER A N 1
ATOM 1673 C CA . SER A 1 128 ? 28.246 73.844 20.475 1.00 44.69 772 SER A CA 1
ATOM 1674 C C . SER A 1 128 ? 28.083 72.633 19.547 1.00 41.44 772 SER A C 1
ATOM 1675 O O . SER A 1 128 ? 28.887 72.428 18.626 1.00 44.18 772 SER A O 1
ATOM 1683 N N . LEU A 1 129 ? 27.035 71.850 19.789 1.00 42.54 773 LEU A N 1
ATOM 1684 C CA . LEU A 1 129 ? 26.690 70.728 18.913 1.00 45.43 773 LEU A CA 1
ATOM 1685 C C . LEU A 1 129 ? 26.407 71.200 17.503 1.00 43.83 773 LEU A C 1
ATOM 1686 O O . LEU A 1 129 ? 26.927 70.641 16.522 1.00 43.40 773 LEU A O 1
ATOM 1702 N N . ALA A 1 130 ? 25.563 72.225 17.407 1.00 42.20 774 ALA A N 1
ATOM 1703 C CA . ALA A 1 130 ? 25.155 72.753 16.117 1.00 38.72 774 ALA A CA 1
ATOM 1704 C C . ALA A 1 130 ? 26.361 73.190 15.337 1.00 44.11 774 ALA A C 1
ATOM 1705 O O . ALA A 1 130 ? 26.482 72.905 14.141 1.00 39.53 774 ALA A O 1
ATOM 1712 N N . HIS A 1 131 ? 27.267 73.883 16.024 1.00 53.97 775 HIS A N 1
ATOM 1713 C CA . HIS A 1 131 ? 28.514 74.319 15.411 1.00 45.55 775 HIS A CA 1
ATOM 1714 C C . HIS A 1 131 ? 29.360 73.149 14.942 1.00 43.04 775 HIS A C 1
ATOM 1715 O O . HIS A 1 131 ? 29.869 73.155 13.822 1.00 45.86 775 HIS A O 1
ATOM 1728 N N . ARG A 1 132 ? 29.545 72.159 15.809 1.00 47.66 776 ARG A N 1
ATOM 1729 C CA . ARG A 1 132 ? 30.443 71.061 15.486 1.00 40.70 776 ARG A CA 1
ATOM 1730 C C . ARG A 1 132 ? 29.957 70.313 14.237 1.00 42.16 776 ARG A C 1
ATOM 1731 O O . ARG A 1 132 ? 30.758 69.884 13.396 1.00 42.41 776 ARG A O 1
ATOM 1752 N N . PHE A 1 133 ? 28.643 70.205 14.082 1.00 48.20 777 PHE A N 1
ATOM 1753 C CA . PHE A 1 133 ? 28.088 69.408 12.986 1.00 43.92 777 PHE A CA 1
ATOM 1754 C C . PHE A 1 133 ? 27.404 70.225 11.896 1.00 45.13 777 PHE A C 1
ATOM 1755 O O . PHE A 1 133 ? 26.697 69.685 11.053 1.00 42.08 777 PHE A O 1
ATOM 1772 N N . GLY A 1 134 ? 27.641 71.534 11.895 1.00 50.56 778 GLY A N 1
ATOM 1773 C CA . GLY A 1 134 ? 27.272 72.360 10.759 1.00 35.99 778 GLY A CA 1
ATOM 1774 C C . GLY A 1 134 ? 25.793 72.636 10.594 1.00 40.28 778 GLY A C 1
ATOM 1775 O O . GLY A 1 134 ? 25.328 72.835 9.475 1.00 54.70 778 GLY A O 1
ATOM 1779 N N . VAL A 1 135 ? 25.050 72.657 11.692 1.00 36.18 779 VAL A N 1
ATOM 1780 C CA . VAL A 1 135 ? 23.610 72.880 11.621 1.00 41.78 779 VAL A CA 1
ATOM 1781 C C . VAL A 1 135 ? 23.316 74.381 11.796 1.00 42.62 779 VAL A C 1
ATOM 1782 O O . VAL A 1 135 ? 22.805 74.825 12.835 1.00 47.73 779 VAL A O 1
ATOM 1795 N N . SER A 1 136 ? 23.654 75.141 10.754 1.00 50.33 780 SER A N 1
ATOM 1796 C CA . SER A 1 136 ? 23.642 76.613 10.770 1.00 46.69 780 SER A CA 1
ATOM 1797 C C . SER A 1 136 ? 22.389 77.172 11.388 1.00 53.82 780 SER A C 1
ATOM 1798 O O . SER A 1 136 ? 22.415 78.088 12.209 1.00 53.44 780 SER A O 1
ATOM 1806 N N . GLU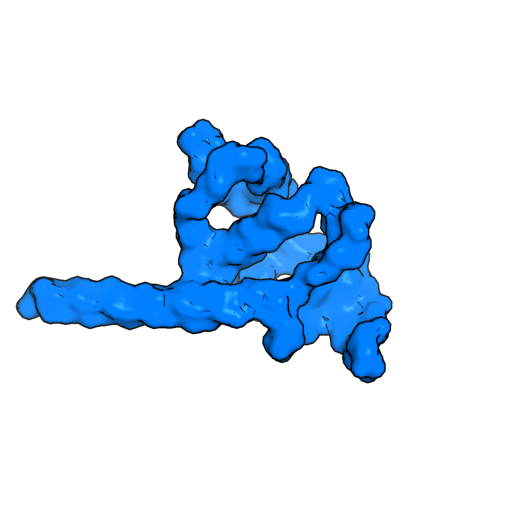 A 1 137 ? 21.275 76.595 10.975 1.00 48.00 781 GLU A N 1
ATOM 1807 C CA . GLU A 1 137 ? 19.987 77.086 11.374 1.00 42.45 781 GLU A CA 1
ATOM 1808 C C . GLU A 1 137 ? 19.820 76.974 12.881 1.00 50.23 781 GLU A C 1
ATOM 1809 O O . GLU A 1 137 ? 19.137 77.795 13.502 1.00 45.98 781 GLU A O 1
ATOM 1821 N N . LEU A 1 138 ? 20.453 75.966 13.483 1.00 44.79 782 LEU A N 1
ATOM 1822 C CA . LEU A 1 138 ? 20.295 75.755 14.916 1.00 41.58 782 LEU A CA 1
ATOM 1823 C C . LEU A 1 138 ? 21.222 76.702 15.691 1.00 38.95 782 LEU A C 1
ATOM 1824 O O . LEU A 1 138 ? 20.916 77.107 16.808 1.00 42.11 782 LEU A O 1
ATOM 1840 N N . VAL A 1 139 ? 22.369 77.016 15.105 1.00 42.69 783 VAL A N 1
ATOM 1841 C CA . VAL A 1 139 ? 23.231 78.047 15.668 1.00 54.15 783 VAL A CA 1
ATOM 1842 C C . VAL A 1 139 ? 22.422 79.331 15.828 1.00 54.26 783 VAL A C 1
ATOM 1843 O O . VAL A 1 139 ? 22.386 79.913 16.911 1.00 52.40 783 VAL A O 1
ATOM 1856 N N . HIS A 1 140 ? 21.731 79.728 14.760 1.00 49.82 784 HIS A N 1
ATOM 1857 C CA . HIS A 1 140 ? 20.936 80.956 14.775 1.00 51.63 784 HIS A CA 1
ATOM 1858 C C . HIS A 1 140 ? 19.862 80.902 15.838 1.00 56.65 784 HIS A C 1
ATOM 1859 O O . HIS A 1 140 ? 19.681 81.863 16.585 1.00 59.95 784 HIS A O 1
ATOM 1872 N N . LEU A 1 141 ? 19.154 79.784 15.938 1.00 43.67 785 LEU A N 1
ATOM 1873 C CA . LEU A 1 141 ? 18.160 79.644 16.996 1.00 41.75 785 LEU A CA 1
ATOM 1874 C C . LEU A 1 141 ? 18.757 79.880 18.376 1.00 54.60 785 LEU A C 1
ATOM 1875 O O . LEU A 1 141 ? 18.096 80.443 19.250 1.00 57.99 785 LEU A O 1
ATOM 1891 N N . CYS A 1 142 ? 20.003 79.446 18.564 1.00 51.25 786 CYS A N 1
ATOM 1892 C CA . CYS A 1 142 ? 20.633 79.482 19.879 1.00 52.15 786 CYS A CA 1
ATOM 1893 C C . CYS A 1 142 ? 21.138 80.894 20.219 1.00 62.67 786 CYS A C 1
ATOM 1894 O O . CYS A 1 142 ? 21.017 81.336 21.367 1.00 64.88 786 CYS A O 1
ATOM 1902 N N . GLU A 1 143 ? 21.692 81.587 19.221 1.00 47.66 787 GLU A N 1
ATOM 1903 C CA . GLU A 1 143 ? 22.144 82.973 19.389 1.00 57.58 787 GLU A CA 1
ATOM 1904 C C . GLU A 1 143 ? 20.962 83.886 19.732 1.00 64.03 787 GLU A C 1
ATOM 1905 O O . GLU A 1 143 ? 21.007 84.632 20.710 1.00 78.53 787 GLU A O 1
ATOM 1917 N N . GLN A 1 144 ? 19.899 83.803 18.936 1.00 68.65 788 GLN A N 1
ATOM 1918 C CA . GLN A 1 144 ? 18.635 84.473 19.237 1.00 69.56 788 GLN A CA 1
ATOM 19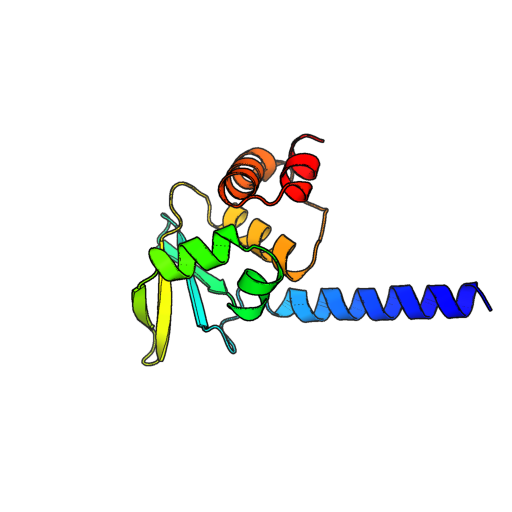19 C C . GLN A 1 144 ? 17.958 83.884 20.481 1.00 68.58 788 GLN A C 1
ATOM 1920 O O . GLN A 1 144 ? 18.281 84.239 21.620 1.00 71.82 788 GLN A O 1
#

Nearest PDB structures (foldseek):
  4uyi-assembly1_A  TM=1.008E+00  e=5.890E-26  Homo sapiens
  4zou-assembly1_A-2  TM=9.903E-01  e=7.589E-24  Homo sapiens
  4eoz-assembly2_A  TM=8.553E-01  e=3.910E-07  Homo sapiens
  3hqi-assembly1_A  TM=8.778E-01  e=8.508E-07  Homo sapiens
  6er1-assembly1_A  TM=7.540E-01  e=2.545E-04  Drosophila melanogaster

Radius of gyration: 15.83 Å; Cα contacts (8 Å, |Δi|>4): 171; chains: 1; bounding box: 44×44×33 Å